Protein AF-A0AAU3IAU7-F1 (afdb_monomer_lite)

Organism: NCBI:txid2903851

Foldseek 3Di:
DDDPDQPQDCDPQRWGWGWHDDPPPDDTDIDTQPHLCNPDADPDWDKAWDDWDDDQWTKTKIKTALKDWDWKAFVNHTFDKDWDDAGPVNRITMIMTTHNFFEFEKIWIWIDRPHDIDIDIDGRDHDDDPDHHYGD

pLDDT: mean 71.41, std 21.15, range [26.7, 97.81]

Secondary structure (DSSP, 8-state):
---------B-TT--BEEEPPPSSS----EEE-SSTT-SPPPSS-EEEEEEEEESSSEEEEEEEES-EEEEEEETTEEE--EEEEEEGGGTEEEEEEEESS-EEEEEEEEEEETTEEEEEEEE----S-TT-EEE-

Structure (mmCIF, N/CA/C/O backbone):
data_AF-A0AAU3IAU7-F1
#
_entry.id   AF-A0AAU3IAU7-F1
#
loop_
_atom_site.group_PDB
_atom_site.id
_atom_site.type_symbol
_atom_site.label_atom_id
_atom_site.label_alt_id
_atom_site.label_comp_id
_atom_site.label_asym_id
_atom_site.label_entity_id
_atom_site.label_seq_id
_atom_site.pdbx_PDB_ins_code
_atom_site.Cartn_x
_atom_site.Cartn_y
_atom_site.Cartn_z
_atom_site.occupancy
_atom_site.B_iso_or_equiv
_atom_site.auth_seq_id
_atom_site.auth_comp_id
_atom_site.auth_asym_id
_atom_site.auth_atom_id
_atom_site.pdbx_PDB_model_num
ATOM 1 N N . MET A 1 1 ? 5.875 -21.223 -17.413 1.00 26.70 1 MET A N 1
ATOM 2 C CA . MET A 1 1 ? 7.189 -21.425 -16.760 1.00 26.70 1 MET A CA 1
ATOM 3 C C . MET A 1 1 ? 7.163 -20.713 -15.416 1.00 26.70 1 MET A C 1
ATOM 5 O O . MET A 1 1 ? 6.471 -19.712 -15.298 1.00 26.70 1 MET A O 1
ATOM 9 N N . ARG A 1 2 ? 7.746 -21.347 -14.394 1.00 26.92 2 ARG A N 1
ATOM 10 C CA . ARG A 1 2 ? 7.476 -21.135 -12.962 1.00 26.92 2 ARG A CA 1
ATOM 11 C C . ARG A 1 2 ? 8.189 -19.902 -12.390 1.00 26.92 2 ARG A C 1
ATOM 13 O O . ARG A 1 2 ? 9.295 -19.606 -12.815 1.00 26.92 2 ARG A O 1
ATOM 20 N N . SER A 1 3 ? 7.504 -19.275 -11.425 1.00 32.72 3 SER A N 1
ATOM 21 C CA . SER A 1 3 ? 7.976 -18.449 -10.296 1.00 32.72 3 SER A CA 1
ATOM 22 C C . SER A 1 3 ? 9.450 -18.037 -10.334 1.00 32.72 3 SER A C 1
ATOM 24 O O . SER A 1 3 ? 10.328 -18.863 -10.109 1.00 32.72 3 SER A O 1
ATOM 26 N N . GLY A 1 4 ? 9.710 -16.753 -10.583 1.00 30.31 4 GLY A N 1
ATOM 27 C CA . GLY A 1 4 ? 10.969 -16.108 -10.216 1.00 30.31 4 GLY A CA 1
ATOM 28 C C . GLY A 1 4 ? 10.757 -15.428 -8.871 1.00 30.31 4 GLY A C 1
ATOM 29 O O . GLY A 1 4 ? 10.120 -14.381 -8.802 1.00 30.31 4 GLY A O 1
ATOM 30 N N . ASP A 1 5 ? 11.188 -16.101 -7.814 1.00 32.97 5 ASP A N 1
ATOM 31 C CA . ASP A 1 5 ? 10.819 -15.840 -6.431 1.00 32.97 5 ASP A CA 1
ATOM 32 C C . ASP A 1 5 ? 11.182 -14.426 -5.952 1.00 32.97 5 ASP A C 1
ATOM 34 O O . ASP A 1 5 ? 12.339 -14.004 -5.991 1.00 32.97 5 ASP A O 1
ATOM 38 N N . CYS A 1 6 ? 10.203 -13.721 -5.371 1.00 35.53 6 CYS A N 1
ATOM 39 C CA . CYS A 1 6 ? 10.496 -12.743 -4.328 1.00 35.53 6 CYS A CA 1
ATOM 40 C C . CYS A 1 6 ? 11.136 -13.526 -3.176 1.00 35.53 6 CYS A C 1
ATOM 42 O O . CYS A 1 6 ? 10.422 -14.111 -2.358 1.00 35.53 6 CYS A O 1
ATOM 44 N N . ALA A 1 7 ? 12.468 -13.601 -3.143 1.00 39.66 7 ALA A N 1
ATOM 45 C CA . ALA A 1 7 ? 13.200 -14.314 -2.108 1.00 39.66 7 ALA A CA 1
ATOM 46 C C . ALA A 1 7 ? 13.003 -13.601 -0.763 1.00 39.66 7 ALA A C 1
ATOM 48 O O . ALA A 1 7 ? 13.773 -12.743 -0.337 1.00 39.66 7 ALA A O 1
ATOM 49 N N . ARG A 1 8 ? 11.917 -13.969 -0.085 1.00 46.47 8 ARG A N 1
ATOM 50 C CA . ARG A 1 8 ? 11.654 -13.664 1.312 1.00 46.47 8 ARG A CA 1
ATOM 51 C C . ARG A 1 8 ? 12.584 -14.532 2.148 1.00 46.47 8 ARG A C 1
ATOM 53 O O . ARG A 1 8 ? 12.196 -15.602 2.604 1.00 46.47 8 ARG A O 1
ATOM 60 N N . ALA A 1 9 ? 13.804 -14.070 2.367 1.00 43.00 9 ALA A N 1
ATOM 61 C CA . ALA A 1 9 ? 14.639 -14.636 3.409 1.00 43.00 9 ALA A CA 1
ATOM 62 C C . ALA A 1 9 ? 14.329 -13.885 4.706 1.00 43.00 9 ALA A C 1
ATOM 64 O O . ALA A 1 9 ? 14.817 -12.781 4.936 1.00 43.00 9 ALA A O 1
ATOM 65 N N . SER A 1 10 ? 13.514 -14.478 5.580 1.00 43.72 10 SER A N 1
ATOM 66 C CA . SER A 1 10 ? 13.778 -14.242 6.995 1.00 43.72 10 SER A CA 1
ATOM 67 C C . SER A 1 10 ? 15.138 -14.867 7.270 1.00 43.72 10 SER A C 1
ATOM 69 O O . SER A 1 10 ? 15.259 -16.091 7.209 1.00 43.72 10 SER A O 1
ATOM 71 N N . SER A 1 11 ? 16.162 -14.056 7.511 1.00 46.19 11 SER A N 1
ATOM 72 C CA . SER A 1 11 ? 17.440 -14.573 7.992 1.00 46.19 11 SER A CA 1
ATOM 73 C C . SER A 1 11 ? 17.224 -15.312 9.315 1.00 46.19 11 SER A C 1
ATOM 75 O O . SER A 1 11 ? 16.232 -15.088 10.017 1.00 46.19 11 SER A O 1
ATOM 77 N N . ALA A 1 12 ? 18.140 -16.219 9.654 1.00 39.34 12 ALA A N 1
ATOM 78 C CA . ALA A 1 12 ? 18.061 -17.029 10.872 1.00 39.34 12 ALA A CA 1
ATOM 79 C C . ALA A 1 12 ? 17.945 -16.184 12.163 1.00 39.34 12 ALA A C 1
ATOM 81 O O . ALA A 1 12 ? 17.437 -16.664 13.169 1.00 39.34 12 ALA A O 1
ATOM 82 N N . ASP A 1 13 ? 18.346 -14.910 12.111 1.00 41.53 13 ASP A N 1
ATOM 83 C CA . ASP A 1 13 ? 18.252 -13.908 13.183 1.00 41.53 13 ASP A CA 1
ATOM 84 C C . ASP A 1 13 ? 16.940 -13.084 13.171 1.00 41.53 13 ASP A C 1
ATOM 86 O O . ASP A 1 13 ? 16.761 -12.146 13.945 1.00 41.53 13 ASP A O 1
ATOM 90 N N . GLY A 1 14 ? 15.993 -13.424 12.296 1.00 44.00 14 GLY A N 1
ATOM 91 C CA . GLY A 1 14 ? 14.663 -12.833 12.267 1.00 44.00 14 GLY A CA 1
ATOM 92 C C . GLY A 1 14 ? 14.553 -11.486 11.558 1.00 44.00 14 GLY A C 1
ATOM 93 O O . GLY A 1 14 ? 13.462 -10.931 11.575 1.00 44.00 14 GLY A O 1
ATOM 94 N N . ARG A 1 15 ? 15.581 -10.953 10.899 1.00 49.78 15 ARG A N 1
ATOM 95 C CA . ARG A 1 15 ? 15.474 -9.672 10.174 1.00 49.78 15 ARG A CA 1
ATOM 96 C C . ARG A 1 15 ? 14.481 -9.717 9.006 1.00 49.78 15 ARG A C 1
ATOM 98 O O . ARG A 1 15 ? 14.267 -10.761 8.386 1.00 49.78 15 ARG A O 1
ATOM 105 N N . PHE A 1 16 ? 13.861 -8.568 8.709 1.00 51.09 16 PHE A N 1
ATOM 106 C CA . PHE A 1 16 ? 13.182 -8.376 7.425 1.00 51.09 16 PHE A CA 1
ATOM 107 C C . PHE A 1 16 ? 14.224 -7.915 6.416 1.00 51.09 16 PHE A C 1
ATOM 109 O O . PHE A 1 16 ? 14.748 -6.807 6.528 1.00 51.09 16 PHE A O 1
ATOM 116 N N . CYS A 1 17 ? 14.505 -8.782 5.453 1.00 54.38 17 CYS A N 1
ATOM 117 C CA . CYS A 1 17 ? 15.361 -8.491 4.323 1.00 54.38 17 CYS A CA 1
ATOM 118 C C . CYS A 1 17 ? 14.517 -8.532 3.055 1.00 54.38 17 CYS A C 1
ATOM 120 O O . CYS A 1 17 ? 13.787 -9.497 2.813 1.00 54.38 17 CYS A O 1
ATOM 122 N N . SER A 1 18 ? 14.623 -7.485 2.250 1.00 55.19 18 SER A N 1
ATOM 123 C CA . SER A 1 18 ? 14.134 -7.485 0.877 1.00 55.19 18 SER A CA 1
ATOM 124 C C . SER A 1 18 ? 15.320 -7.462 -0.069 1.00 55.19 18 SER A C 1
ATOM 126 O O . SER A 1 18 ? 16.230 -6.649 0.102 1.00 55.19 18 SER A O 1
ATOM 128 N N . GLY A 1 19 ? 15.285 -8.326 -1.076 1.00 46.22 19 GLY A N 1
ATOM 129 C CA . GLY A 1 19 ? 16.248 -8.304 -2.161 1.00 46.22 19 GLY A CA 1
ATOM 130 C C . GLY A 1 19 ? 15.672 -8.920 -3.423 1.00 46.22 19 GLY A C 1
ATOM 131 O O . GLY A 1 19 ? 14.728 -9.711 -3.375 1.00 46.22 19 GLY A O 1
ATOM 132 N N . SER A 1 20 ? 16.236 -8.527 -4.554 1.00 46.38 20 SER A N 1
ATOM 133 C CA . SER A 1 20 ? 16.026 -9.180 -5.838 1.00 46.38 20 SER A CA 1
ATOM 134 C C . SER A 1 20 ? 17.223 -10.085 -6.122 1.00 46.38 20 SER A C 1
ATOM 136 O O . SER A 1 20 ? 18.374 -9.698 -5.921 1.00 46.38 20 SER A O 1
ATOM 138 N N . ALA A 1 21 ? 16.954 -11.311 -6.569 1.00 41.47 21 ALA A N 1
ATOM 139 C CA . ALA A 1 21 ? 17.978 -12.196 -7.105 1.00 41.47 21 ALA A CA 1
ATOM 140 C C . ALA A 1 21 ? 17.864 -12.176 -8.631 1.00 41.47 21 ALA A C 1
ATOM 142 O O . ALA A 1 21 ? 16.843 -12.585 -9.187 1.00 41.47 21 ALA A O 1
ATOM 143 N N . ALA A 1 22 ? 18.897 -11.697 -9.323 1.00 40.44 22 ALA A N 1
ATOM 144 C CA . ALA A 1 22 ? 18.991 -11.914 -10.758 1.00 40.44 22 ALA A CA 1
ATOM 145 C C . ALA A 1 22 ? 19.312 -13.397 -10.996 1.00 40.44 22 ALA A C 1
ATOM 147 O O . ALA A 1 22 ? 20.276 -13.920 -10.440 1.00 40.44 22 ALA A O 1
ATOM 148 N N . ALA A 1 23 ? 18.537 -14.069 -11.852 1.00 43.12 23 ALA A N 1
ATOM 149 C CA . ALA A 1 23 ? 18.710 -15.488 -12.189 1.00 43.12 23 ALA A CA 1
ATOM 150 C C . ALA A 1 23 ? 20.078 -15.824 -12.831 1.00 43.12 23 ALA A C 1
ATOM 152 O O . ALA A 1 23 ? 20.375 -16.989 -13.081 1.00 43.12 23 ALA A O 1
ATOM 153 N N . VAL A 1 24 ? 20.908 -14.812 -13.113 1.00 38.81 24 VAL A N 1
ATOM 154 C CA . VAL A 1 24 ? 22.178 -14.932 -13.830 1.00 38.81 24 VAL A CA 1
ATOM 155 C C . VAL A 1 24 ? 23.210 -13.981 -13.212 1.00 38.81 24 VAL A C 1
ATOM 157 O O . VAL A 1 24 ? 23.414 -12.879 -13.704 1.00 38.81 24 VAL A O 1
ATOM 160 N N . GLY A 1 25 ? 23.813 -14.365 -12.082 1.00 36.81 25 GLY A N 1
ATOM 161 C CA . GLY A 1 25 ? 25.041 -13.744 -11.545 1.00 36.81 25 GLY A CA 1
ATOM 162 C C . GLY A 1 25 ? 25.034 -12.222 -11.301 1.00 36.81 25 GLY A C 1
ATOM 163 O O . GLY A 1 25 ? 26.103 -11.633 -11.177 1.00 36.81 25 GLY A O 1
ATOM 164 N N . GLY A 1 26 ? 23.864 -11.579 -11.265 1.00 40.47 26 GLY A N 1
ATOM 165 C CA . GLY A 1 26 ? 23.712 -10.130 -11.125 1.00 40.47 26 GLY A CA 1
ATOM 166 C C . GLY A 1 26 ? 23.524 -9.685 -9.675 1.00 40.47 26 GLY A C 1
ATOM 167 O O . GLY A 1 26 ? 23.067 -10.460 -8.838 1.00 40.47 26 GLY A O 1
ATOM 168 N N . LEU A 1 27 ? 23.879 -8.422 -9.410 1.00 35.00 27 LEU A N 1
ATOM 169 C CA . LEU A 1 27 ? 23.890 -7.774 -8.094 1.00 35.00 27 LEU A CA 1
ATOM 170 C C . LEU A 1 27 ? 22.660 -8.097 -7.233 1.00 35.00 27 LEU A C 1
ATOM 172 O O . LEU A 1 27 ? 21.538 -7.691 -7.533 1.00 35.00 27 LEU A O 1
ATOM 176 N N . THR A 1 28 ? 22.916 -8.747 -6.101 1.00 45.03 28 THR A N 1
ATOM 177 C CA . THR A 1 28 ? 21.953 -8.940 -5.019 1.00 45.03 28 THR A CA 1
ATOM 178 C C . THR A 1 28 ? 21.949 -7.688 -4.142 1.00 45.03 28 THR A C 1
ATOM 180 O O . THR A 1 28 ? 22.763 -7.560 -3.227 1.00 45.03 28 THR A O 1
ATOM 183 N N . SER A 1 29 ? 21.054 -6.733 -4.403 1.00 42.19 29 SER A N 1
ATOM 184 C CA . SER A 1 29 ? 20.821 -5.651 -3.439 1.00 42.19 29 SER A CA 1
ATOM 185 C C . SER A 1 29 ? 19.923 -6.189 -2.332 1.00 42.19 29 SER A C 1
ATOM 187 O O . SER A 1 29 ? 18.781 -6.564 -2.592 1.00 42.19 29 SER A O 1
ATOM 189 N N . THR A 1 30 ? 20.455 -6.289 -1.114 1.00 47.78 30 THR A N 1
ATOM 190 C CA . THR A 1 30 ? 19.695 -6.736 0.058 1.00 47.78 30 THR A CA 1
ATOM 191 C C . THR A 1 30 ? 19.634 -5.598 1.064 1.00 47.78 30 THR A C 1
ATOM 193 O O . THR A 1 30 ? 20.638 -5.260 1.689 1.00 47.78 30 THR A O 1
ATOM 196 N N . SER A 1 31 ? 18.451 -5.017 1.245 1.00 48.47 31 SER A N 1
ATOM 197 C CA . SER A 1 31 ? 18.191 -4.081 2.337 1.00 48.47 31 SER A CA 1
ATOM 198 C C . SER A 1 31 ? 17.567 -4.860 3.485 1.00 48.47 31 SER A C 1
ATOM 200 O O . SER A 1 31 ? 16.470 -5.406 3.358 1.00 48.47 31 SER A O 1
ATOM 202 N N . CYS A 1 32 ? 18.291 -4.945 4.598 1.00 52.59 32 CYS A N 1
ATOM 203 C CA . CYS A 1 32 ? 17.830 -5.613 5.807 1.00 52.59 32 CYS A CA 1
ATOM 204 C C . CYS A 1 32 ? 17.605 -4.586 6.909 1.00 52.59 32 CYS A C 1
ATOM 206 O O . CYS A 1 32 ? 18.527 -3.854 7.271 1.00 52.59 32 CYS A O 1
ATOM 208 N N . PHE A 1 33 ? 16.416 -4.591 7.506 1.00 51.91 33 PHE A N 1
ATOM 209 C CA . PHE A 1 33 ? 16.231 -3.941 8.798 1.00 51.91 33 PHE A CA 1
ATOM 210 C C . PHE A 1 33 ? 16.930 -4.797 9.864 1.00 51.91 33 PHE A C 1
ATOM 212 O O . PHE A 1 33 ? 16.731 -6.014 9.867 1.00 51.91 33 PHE A O 1
ATOM 219 N N . PRO A 1 34 ? 17.760 -4.212 10.747 1.00 42.53 34 PRO A N 1
ATOM 220 C CA . PRO A 1 34 ? 18.655 -4.958 11.636 1.00 42.53 34 PRO A CA 1
ATOM 221 C C . PRO A 1 34 ? 17.940 -5.878 12.638 1.00 42.53 34 PRO A C 1
ATOM 223 O O . PRO A 1 34 ? 18.579 -6.754 13.203 1.00 42.53 34 PRO A O 1
ATOM 226 N N . GLU A 1 35 ? 16.619 -5.766 12.805 1.00 46.12 35 GLU A N 1
ATOM 227 C CA . GLU A 1 35 ? 15.788 -6.657 13.620 1.00 46.12 35 GLU A CA 1
ATOM 228 C C . GLU A 1 35 ? 14.362 -6.744 13.052 1.00 46.12 35 GLU A C 1
ATOM 230 O O . GLU A 1 35 ? 13.830 -5.783 12.495 1.00 46.12 35 GLU A O 1
ATOM 235 N N . ARG A 1 36 ? 13.665 -7.867 13.280 1.00 43.88 36 ARG A N 1
ATOM 236 C CA . ARG A 1 36 ? 12.223 -8.006 12.977 1.00 43.88 36 ARG A CA 1
ATOM 237 C C . ARG A 1 36 ? 11.375 -6.903 13.621 1.00 43.88 36 ARG A C 1
ATOM 239 O O . ARG A 1 36 ? 10.304 -6.595 13.115 1.00 43.88 36 ARG A O 1
ATOM 246 N N . ARG A 1 37 ? 11.859 -6.350 14.741 1.00 43.53 37 ARG A N 1
ATOM 247 C CA . ARG A 1 37 ? 11.235 -5.314 15.578 1.00 43.53 37 ARG A CA 1
ATOM 248 C C . ARG A 1 37 ? 11.723 -3.892 15.285 1.00 43.53 37 ARG A C 1
ATOM 250 O O . ARG A 1 37 ? 11.144 -2.961 15.832 1.00 43.53 37 ARG A O 1
ATOM 257 N N . SER A 1 38 ? 12.748 -3.714 14.449 1.00 44.53 38 SER A N 1
ATOM 258 C CA . SER A 1 38 ? 13.350 -2.397 14.199 1.00 44.53 38 SER A CA 1
ATOM 259 C C . SER A 1 38 ? 12.812 -1.689 12.962 1.00 44.53 38 SER A C 1
ATOM 261 O O . SER A 1 38 ? 13.197 -0.552 12.715 1.00 44.53 38 SER A O 1
ATOM 263 N N . ALA A 1 39 ? 11.872 -2.289 12.221 1.00 53.75 39 ALA A N 1
ATOM 264 C CA . ALA A 1 39 ? 10.980 -1.494 11.385 1.00 53.75 39 ALA A CA 1
ATOM 265 C C . ALA A 1 39 ? 10.092 -0.670 12.341 1.00 53.75 39 ALA A C 1
ATOM 267 O O . ALA A 1 39 ? 9.243 -1.267 13.010 1.00 53.75 39 ALA A O 1
ATOM 268 N N . PRO A 1 40 ? 10.298 0.656 12.469 1.00 60.44 40 PRO A N 1
ATOM 269 C CA . PRO A 1 40 ? 9.657 1.444 13.515 1.00 60.44 40 PRO A CA 1
ATOM 270 C C . PRO A 1 40 ? 8.143 1.368 13.346 1.00 60.44 40 PRO A C 1
ATOM 272 O O . PRO A 1 40 ? 7.634 1.756 12.297 1.00 60.44 40 PRO A O 1
ATOM 275 N N . PHE A 1 41 ? 7.445 0.813 14.339 1.00 71.75 41 PHE A N 1
ATOM 276 C CA . PHE A 1 41 ? 5.984 0.769 14.393 1.00 71.75 41 PHE A CA 1
ATOM 277 C C . PHE A 1 41 ? 5.456 2.107 14.891 1.00 71.75 41 PHE A C 1
ATOM 279 O O . PHE A 1 41 ? 5.855 2.563 15.964 1.00 71.75 41 PHE A O 1
ATOM 286 N N . SER A 1 42 ? 4.567 2.727 14.127 1.00 76.56 42 SER A N 1
ATOM 287 C CA . 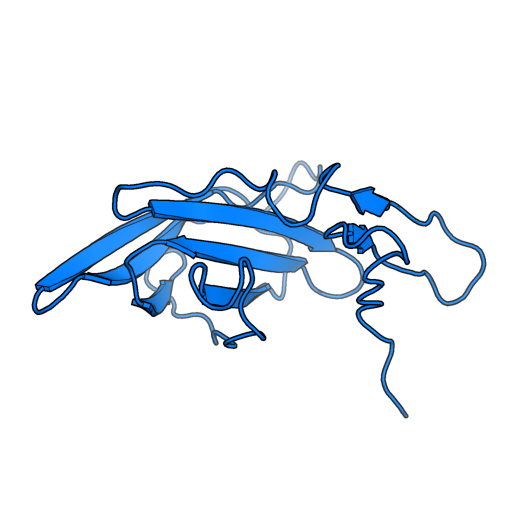SER A 1 42 ? 3.917 3.959 14.545 1.00 76.56 42 SER A CA 1
ATOM 288 C C . SER A 1 42 ? 2.792 3.641 15.526 1.00 76.56 42 SER A C 1
ATOM 290 O O . SER A 1 42 ? 1.950 2.792 15.257 1.00 76.56 42 SER A O 1
ATOM 292 N N . ILE A 1 43 ? 2.742 4.359 16.650 1.00 80.19 43 ILE A N 1
ATOM 293 C CA . ILE A 1 43 ? 1.591 4.333 17.574 1.00 80.19 43 ILE A CA 1
ATOM 294 C C . ILE A 1 43 ? 0.376 5.097 17.020 1.00 80.19 43 ILE A C 1
ATOM 296 O O . ILE A 1 43 ? -0.709 5.069 17.599 1.00 80.19 43 ILE A O 1
ATOM 300 N N . HIS A 1 44 ? 0.569 5.807 15.910 1.00 83.38 44 HIS A N 1
ATOM 301 C CA . HIS A 1 44 ? -0.453 6.547 15.187 1.00 83.38 44 HIS A CA 1
ATOM 302 C C . HIS A 1 44 ? -0.702 5.913 13.814 1.00 83.38 44 HIS A C 1
ATOM 304 O O . HIS A 1 44 ? 0.200 5.262 13.279 1.00 83.38 44 HIS A O 1
ATOM 310 N N . PRO A 1 45 ? -1.889 6.120 13.220 1.00 88.94 45 PRO A N 1
ATOM 311 C CA . PRO A 1 45 ? -2.150 5.734 11.839 1.00 88.94 45 PRO A CA 1
ATOM 312 C C . PRO A 1 45 ? -1.060 6.250 10.890 1.00 88.94 45 PRO A C 1
ATOM 314 O O . PRO A 1 45 ? -0.743 7.440 10.922 1.00 88.94 45 PRO A O 1
ATOM 317 N N . ALA A 1 46 ? -0.450 5.358 10.108 1.00 86.44 46 ALA A N 1
ATOM 318 C CA . ALA A 1 46 ? 0.650 5.719 9.218 1.00 86.44 46 ALA A CA 1
ATOM 319 C C . ALA A 1 46 ? 0.795 4.755 8.036 1.00 86.44 46 ALA A C 1
ATOM 321 O O . ALA A 1 46 ? 0.732 3.531 8.198 1.00 86.44 46 ALA A O 1
ATOM 322 N N . LEU A 1 47 ? 1.119 5.323 6.871 1.00 89.62 47 LEU A N 1
ATOM 323 C CA . LEU A 1 47 ? 1.600 4.590 5.705 1.00 89.62 47 LEU A CA 1
ATOM 324 C C . LEU A 1 47 ? 3.113 4.748 5.575 1.00 89.62 47 LEU A C 1
ATOM 326 O O . LEU A 1 47 ? 3.642 5.856 5.592 1.00 89.62 47 LEU A O 1
ATOM 330 N N . ILE A 1 48 ? 3.813 3.625 5.444 1.00 86.00 48 ILE A N 1
ATOM 331 C CA . ILE A 1 48 ? 5.275 3.583 5.488 1.00 86.00 48 ILE A CA 1
ATOM 332 C C . ILE A 1 48 ? 5.767 2.947 4.191 1.00 86.00 48 ILE A C 1
ATOM 334 O O . ILE A 1 48 ? 5.565 1.745 4.008 1.00 86.00 48 ILE A O 1
ATOM 338 N N . PRO A 1 49 ? 6.402 3.707 3.285 1.00 83.94 49 PRO A N 1
ATOM 339 C CA . PRO A 1 49 ? 7.086 3.131 2.136 1.00 83.94 49 PRO A CA 1
ATOM 340 C C . PRO A 1 49 ? 8.156 2.146 2.629 1.00 83.94 49 PRO A C 1
ATOM 342 O O . PRO A 1 49 ? 8.942 2.489 3.512 1.00 83.94 49 PRO A O 1
ATOM 345 N N . LEU A 1 50 ? 8.197 0.928 2.083 1.00 76.75 50 LEU A N 1
ATOM 346 C CA . LEU A 1 50 ? 9.170 -0.095 2.497 1.00 76.75 50 LEU A CA 1
ATOM 347 C C . LEU A 1 50 ? 10.140 -0.486 1.388 1.00 76.75 50 LEU A C 1
ATOM 349 O O . LEU A 1 50 ? 11.308 -0.732 1.674 1.00 76.75 50 LEU A O 1
ATOM 353 N N . LEU A 1 51 ? 9.662 -0.574 0.148 1.00 73.38 51 LEU A N 1
ATOM 354 C CA . LEU A 1 51 ? 10.471 -1.009 -0.983 1.00 73.38 51 LEU A CA 1
ATOM 355 C C . LEU A 1 51 ? 9.908 -0.450 -2.288 1.00 73.38 51 LEU A C 1
ATOM 357 O O . LEU A 1 51 ? 8.707 -0.560 -2.526 1.00 73.38 51 LEU A O 1
ATOM 361 N N . GLY A 1 52 ? 10.795 0.047 -3.146 1.00 66.75 52 GLY A N 1
ATOM 362 C CA . GLY A 1 52 ? 10.592 0.140 -4.589 1.00 66.75 52 GLY A CA 1
ATOM 363 C C . GLY A 1 52 ? 11.642 -0.730 -5.276 1.00 66.75 52 GLY A C 1
ATOM 364 O O . GLY A 1 52 ? 12.821 -0.656 -4.932 1.00 66.75 52 GLY A O 1
ATOM 365 N N . THR A 1 53 ? 11.243 -1.602 -6.199 1.00 66.69 53 THR A N 1
ATOM 366 C CA . THR A 1 53 ? 12.196 -2.407 -6.978 1.00 66.69 53 THR A CA 1
ATOM 367 C C . THR A 1 53 ? 11.795 -2.472 -8.441 1.00 66.69 53 THR A C 1
ATOM 369 O O . THR A 1 53 ? 10.612 -2.440 -8.769 1.00 66.69 53 THR A O 1
ATOM 372 N N . TYR A 1 54 ? 12.791 -2.563 -9.318 1.00 60.81 54 TYR A N 1
ATOM 373 C CA . TYR A 1 54 ? 12.615 -2.640 -10.759 1.00 60.81 54 TYR A CA 1
ATOM 374 C C . TYR A 1 54 ? 13.416 -3.824 -11.298 1.00 60.81 54 TYR A C 1
ATOM 376 O O . TYR A 1 54 ? 14.620 -3.937 -11.070 1.00 60.81 54 TYR A O 1
ATOM 384 N N . THR A 1 55 ? 12.747 -4.742 -11.989 1.00 55.47 55 THR A N 1
ATOM 385 C CA . THR A 1 55 ? 13.420 -5.843 -12.707 1.00 55.47 55 THR A CA 1
ATOM 386 C C . THR A 1 55 ? 12.740 -6.101 -14.049 1.00 55.47 55 THR A C 1
ATOM 388 O O . THR A 1 55 ? 13.419 -6.199 -15.062 1.00 55.47 55 THR A O 1
ATOM 391 N N . PHE A 1 56 ? 11.402 -6.113 -14.070 1.00 57.72 56 PHE A N 1
ATOM 392 C CA . PHE A 1 56 ? 10.579 -6.156 -15.294 1.00 57.72 56 PHE A CA 1
ATOM 393 C C . PHE A 1 56 ? 9.318 -5.278 -15.199 1.00 57.72 56 PHE A C 1
ATOM 395 O O . PHE A 1 56 ? 8.786 -4.853 -16.216 1.00 57.72 56 PHE A O 1
ATOM 402 N N . ALA A 1 57 ? 8.865 -5.002 -13.975 1.00 64.81 57 ALA A N 1
ATOM 403 C CA . ALA A 1 57 ? 7.874 -3.995 -13.613 1.00 64.81 57 ALA A CA 1
ATOM 404 C C . ALA A 1 57 ? 8.373 -3.287 -12.345 1.00 64.81 57 ALA A C 1
ATOM 406 O O . ALA A 1 57 ? 9.158 -3.875 -11.588 1.00 64.81 57 ALA A O 1
ATOM 407 N N . GLU A 1 58 ? 7.952 -2.042 -12.121 1.00 75.38 58 GLU A N 1
ATOM 408 C CA . GLU A 1 58 ? 8.276 -1.325 -10.887 1.00 75.38 58 GLU A CA 1
ATOM 409 C C . GLU A 1 58 ? 7.272 -1.738 -9.803 1.00 75.38 58 GLU A C 1
ATOM 411 O O . GLU A 1 58 ? 6.080 -1.454 -9.904 1.00 75.38 58 GLU A O 1
ATOM 416 N N . VAL A 1 59 ? 7.740 -2.461 -8.786 1.00 82.69 59 VAL A N 1
ATOM 417 C CA . VAL A 1 59 ? 6.905 -2.945 -7.680 1.00 82.69 59 VAL A CA 1
ATOM 418 C C . VAL A 1 59 ? 7.139 -2.071 -6.464 1.00 82.69 59 VAL A C 1
ATOM 420 O O . VAL A 1 59 ? 8.275 -1.932 -6.006 1.00 82.69 59 VAL A O 1
ATOM 423 N N . HIS A 1 60 ? 6.051 -1.549 -5.904 1.00 85.06 60 HIS A N 1
ATOM 424 C CA . HIS A 1 60 ? 6.072 -0.790 -4.658 1.00 85.06 60 HIS A CA 1
ATOM 425 C C . HIS A 1 60 ? 5.418 -1.577 -3.542 1.00 85.06 60 HIS A C 1
ATOM 427 O O . HIS A 1 60 ? 4.305 -2.082 -3.694 1.00 85.06 60 HIS A O 1
ATOM 433 N N . VAL A 1 61 ? 6.099 -1.646 -2.402 1.00 86.56 61 VAL A N 1
ATOM 434 C CA . VAL A 1 61 ? 5.597 -2.245 -1.167 1.00 86.56 61 VAL A CA 1
ATOM 435 C C . VAL A 1 61 ? 5.567 -1.183 -0.083 1.00 86.56 61 VAL A C 1
ATOM 437 O O . VAL A 1 61 ? 6.559 -0.496 0.169 1.00 86.56 61 VAL A O 1
ATOM 440 N N . PHE A 1 62 ? 4.438 -1.091 0.607 1.00 87.94 62 PHE A N 1
ATOM 441 C CA . PHE A 1 62 ? 4.272 -0.198 1.743 1.00 87.94 62 PHE A CA 1
ATOM 442 C C . PHE A 1 62 ? 3.515 -0.888 2.878 1.00 87.94 62 PHE A C 1
ATOM 444 O O . PHE A 1 62 ? 2.716 -1.810 2.677 1.00 87.94 62 PHE A O 1
ATOM 451 N N . GLY A 1 63 ? 3.826 -0.460 4.095 1.00 90.44 63 GLY A N 1
ATOM 452 C CA . GLY A 1 63 ? 3.156 -0.878 5.313 1.00 90.44 63 GLY A CA 1
ATOM 453 C C . GLY A 1 63 ? 2.046 0.087 5.701 1.00 90.44 63 GLY A C 1
ATOM 454 O O . GLY A 1 63 ? 2.142 1.279 5.422 1.00 90.44 63 GLY A O 1
ATOM 455 N N . ALA A 1 64 ? 1.027 -0.433 6.375 1.00 92.69 64 ALA A N 1
ATOM 456 C CA . ALA A 1 64 ? 0.005 0.356 7.046 1.00 92.69 64 ALA A CA 1
ATOM 457 C C . ALA A 1 64 ? -0.062 -0.050 8.525 1.00 92.69 64 ALA A C 1
ATOM 459 O O . ALA A 1 64 ? -0.307 -1.223 8.840 1.00 92.69 64 ALA A O 1
ATOM 460 N N . ASP A 1 65 ? 0.158 0.919 9.410 1.00 91.12 65 ASP A N 1
ATOM 461 C CA . ASP A 1 65 ? 0.017 0.775 10.859 1.00 91.12 65 ASP A CA 1
ATOM 462 C C . ASP A 1 65 ? -1.304 1.398 11.293 1.00 91.12 65 ASP A C 1
ATOM 464 O O . ASP A 1 65 ? -1.600 2.523 10.909 1.00 91.12 65 ASP A O 1
ATOM 468 N N . HIS A 1 66 ? -2.100 0.681 12.091 1.00 90.88 66 HIS A N 1
ATOM 469 C CA . HIS 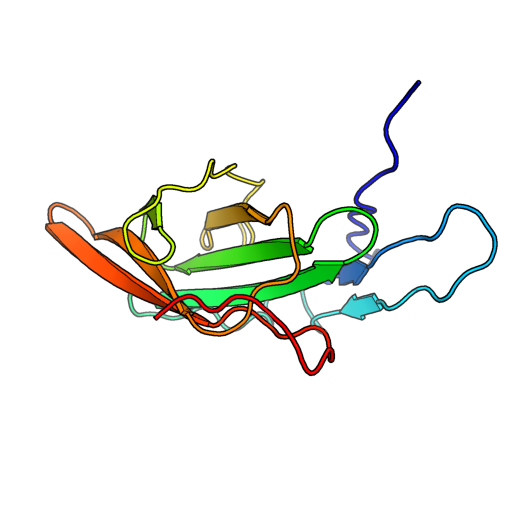A 1 66 ? -3.424 1.128 12.560 1.00 90.88 66 HIS A CA 1
ATOM 470 C C . HIS A 1 66 ? -4.431 1.504 11.448 1.00 90.88 66 HIS A C 1
ATOM 472 O O . HIS A 1 66 ? -5.471 2.105 11.726 1.00 90.88 66 HIS A O 1
ATOM 478 N N . GLU A 1 67 ? -4.167 1.100 10.201 1.00 93.50 67 GLU A N 1
ATOM 479 C CA . GLU A 1 67 ? -4.976 1.423 9.023 1.00 93.50 67 GLU A CA 1
ATOM 480 C C . GLU A 1 67 ? -5.139 0.218 8.091 1.00 93.50 67 GLU A C 1
ATOM 482 O O . GLU A 1 67 ? -4.288 -0.673 8.014 1.00 93.50 67 GLU A O 1
ATOM 487 N N . ILE A 1 68 ? -6.242 0.198 7.341 1.00 93.88 68 ILE A N 1
ATOM 488 C CA . ILE A 1 68 ? -6.491 -0.789 6.283 1.00 93.88 68 ILE A CA 1
ATOM 489 C C . ILE A 1 68 ? -6.596 -0.064 4.947 1.00 93.88 68 ILE A C 1
ATOM 491 O O . ILE A 1 68 ? -7.457 0.795 4.776 1.00 93.88 68 ILE A O 1
ATOM 495 N N . VAL A 1 69 ? -5.771 -0.448 3.976 1.00 96.38 69 VAL A N 1
ATOM 496 C CA . VAL A 1 69 ? -5.798 0.133 2.629 1.00 96.38 69 VAL A CA 1
ATOM 497 C C . VAL A 1 69 ? -6.977 -0.429 1.839 1.00 96.38 69 VAL A C 1
ATOM 499 O O . VAL A 1 69 ? -7.213 -1.640 1.825 1.00 96.38 69 VAL A O 1
ATOM 502 N N . ARG A 1 70 ? -7.712 0.456 1.165 1.00 96.19 70 ARG A N 1
ATOM 503 C CA . ARG A 1 70 ? -8.835 0.111 0.281 1.00 96.19 70 ARG A CA 1
ATOM 504 C C . ARG A 1 70 ? -8.502 0.277 -1.187 1.00 96.19 70 ARG A C 1
ATOM 506 O O . ARG A 1 70 ? -8.851 -0.589 -1.981 1.00 96.19 70 ARG A O 1
ATOM 513 N N . SER A 1 71 ? -7.827 1.363 -1.534 1.00 96.00 71 SER A N 1
ATOM 514 C CA . SER A 1 71 ? -7.434 1.644 -2.909 1.00 96.00 71 SER A CA 1
ATOM 515 C C . SER A 1 71 ? -6.181 2.493 -2.944 1.00 96.00 71 SER A C 1
ATOM 517 O O . SER A 1 71 ? -5.927 3.293 -2.046 1.00 96.00 71 SER A O 1
ATOM 519 N N . VAL A 1 72 ? -5.423 2.325 -4.018 1.00 96.00 72 VAL A N 1
ATOM 520 C CA . VAL A 1 72 ? -4.289 3.174 -4.369 1.00 96.00 72 VAL A CA 1
ATOM 521 C C . VAL A 1 72 ? -4.559 3.711 -5.763 1.00 96.00 72 VAL A C 1
ATOM 523 O O . VAL A 1 72 ? -5.018 2.969 -6.632 1.00 96.00 72 VAL A O 1
ATOM 526 N N . THR A 1 73 ? -4.308 4.997 -5.968 1.00 95.12 73 THR A N 1
ATOM 527 C CA . THR A 1 73 ? -4.494 5.658 -7.256 1.00 95.12 73 THR A CA 1
ATOM 528 C C . THR A 1 73 ? -3.295 6.530 -7.611 1.00 95.12 73 THR A C 1
ATOM 530 O O . THR A 1 73 ? -2.633 7.093 -6.739 1.00 95.12 73 THR A O 1
ATOM 533 N N . CYS A 1 74 ? -3.052 6.678 -8.907 1.00 92.12 74 CYS A N 1
ATOM 534 C CA . CYS A 1 74 ? -2.131 7.652 -9.475 1.00 92.12 74 CYS A CA 1
ATOM 535 C C . CYS A 1 74 ? -2.922 8.580 -10.390 1.00 92.12 74 CYS A C 1
ATOM 537 O O . CYS A 1 74 ? -3.527 8.112 -11.356 1.00 92.12 74 CYS A O 1
ATOM 539 N N . ASN A 1 75 ? -2.962 9.879 -10.083 1.00 91.06 75 ASN A N 1
ATOM 540 C CA . ASN A 1 75 ? -3.754 10.857 -10.842 1.00 91.06 75 ASN A CA 1
ATOM 541 C C . ASN A 1 75 ? -5.217 10.392 -11.053 1.00 91.06 75 ASN A C 1
ATOM 543 O O . ASN A 1 75 ? -5.759 10.471 -12.155 1.00 91.06 75 ASN A O 1
ATOM 547 N N . GLY A 1 76 ? -5.828 9.808 -10.013 1.00 91.75 76 GLY A N 1
ATOM 548 C CA . GLY A 1 76 ? -7.192 9.262 -10.040 1.00 91.75 76 GLY A CA 1
ATOM 549 C C . GLY A 1 76 ? -7.354 7.894 -10.719 1.00 91.75 76 GLY A C 1
ATOM 550 O O . GLY A 1 76 ? -8.423 7.294 -10.619 1.00 91.75 76 GLY A O 1
ATOM 551 N N . ARG A 1 77 ? -6.318 7.353 -11.370 1.00 93.25 77 ARG A N 1
ATOM 552 C CA . ARG A 1 77 ? -6.358 6.011 -11.971 1.00 93.25 77 ARG A CA 1
ATOM 553 C C . ARG A 1 77 ? -6.048 4.947 -10.917 1.00 93.25 77 ARG A C 1
ATOM 555 O O . ARG A 1 77 ? -4.998 5.049 -10.283 1.00 93.25 77 ARG A O 1
ATOM 562 N N . PRO A 1 78 ? -6.917 3.944 -10.708 1.00 93.81 78 PRO A N 1
ATOM 563 C CA . PRO A 1 78 ? -6.704 2.936 -9.679 1.00 93.81 78 PRO A CA 1
ATOM 564 C C . PRO A 1 78 ? -5.623 1.929 -10.068 1.00 93.81 78 PRO A C 1
ATOM 566 O O . PRO A 1 78 ? -5.526 1.516 -11.223 1.00 93.81 78 PRO A O 1
ATOM 569 N N . PHE A 1 79 ? -4.866 1.481 -9.069 1.00 90.88 79 PHE A N 1
ATOM 570 C CA . PHE A 1 79 ? -3.978 0.331 -9.173 1.00 90.88 79 PHE A CA 1
ATOM 571 C C . PHE A 1 79 ? -4.597 -0.910 -8.541 1.00 90.88 79 PHE A C 1
ATOM 573 O O . PHE A 1 79 ? -5.341 -0.839 -7.559 1.00 90.88 79 PHE A O 1
ATOM 580 N N . VAL A 1 80 ? -4.235 -2.069 -9.089 1.00 90.94 80 VAL A N 1
ATOM 581 C CA . VAL A 1 80 ? -4.534 -3.356 -8.466 1.00 90.94 80 VAL A CA 1
ATOM 582 C C . VAL A 1 80 ? -3.600 -3.533 -7.275 1.00 90.94 80 VAL A C 1
ATOM 584 O O . VAL A 1 80 ? -2.386 -3.644 -7.433 1.00 90.94 80 VAL A O 1
ATOM 587 N N . ILE A 1 81 ? -4.182 -3.571 -6.079 1.00 92.44 81 ILE A N 1
ATOM 588 C CA . ILE A 1 81 ? -3.448 -3.787 -4.835 1.00 92.44 81 ILE A CA 1
ATOM 589 C C . ILE A 1 81 ? -3.493 -5.257 -4.425 1.00 92.44 81 ILE A C 1
ATOM 591 O O . ILE A 1 81 ? -4.538 -5.907 -4.460 1.00 92.44 81 ILE A O 1
ATOM 595 N N . ARG A 1 82 ? -2.354 -5.778 -3.977 1.00 90.38 82 ARG A N 1
ATOM 596 C CA . ARG A 1 82 ? -2.236 -7.103 -3.369 1.00 90.38 82 ARG A CA 1
ATOM 597 C C . ARG A 1 82 ? -1.901 -6.955 -1.897 1.00 90.38 82 ARG A C 1
ATOM 599 O O . ARG A 1 82 ? -0.962 -6.248 -1.539 1.00 90.38 82 ARG A O 1
ATOM 606 N N . ARG A 1 83 ? -2.639 -7.657 -1.038 1.00 89.12 83 ARG A N 1
ATOM 607 C CA . ARG A 1 83 ? -2.297 -7.771 0.382 1.00 89.12 83 ARG A CA 1
ATOM 608 C C . ARG A 1 83 ? -1.236 -8.852 0.552 1.00 89.12 83 ARG A C 1
ATOM 610 O O . ARG A 1 83 ? -1.423 -9.976 0.092 1.00 89.12 83 ARG A O 1
ATOM 617 N N . LEU A 1 84 ? -0.141 -8.510 1.216 1.00 82.56 84 LEU A N 1
ATOM 618 C CA . LEU A 1 84 ? 0.945 -9.437 1.522 1.00 82.56 84 LEU A CA 1
ATOM 619 C C . LEU A 1 84 ? 0.820 -9.960 2.964 1.00 82.56 84 LEU A C 1
ATOM 621 O O . LEU A 1 84 ? 0.111 -9.359 3.780 1.00 82.56 84 LEU A O 1
ATOM 625 N N . PRO A 1 85 ? 1.513 -11.061 3.313 1.00 81.50 85 PRO A N 1
ATOM 626 C CA . PRO A 1 85 ? 1.624 -11.494 4.700 1.00 81.50 85 PRO A CA 1
ATOM 627 C C . PRO A 1 85 ? 2.136 -10.351 5.595 1.00 81.50 85 PRO A C 1
ATOM 629 O O . PRO A 1 85 ? 3.111 -9.695 5.225 1.00 81.50 85 PRO A O 1
ATOM 632 N N . PRO A 1 86 ? 1.504 -10.095 6.753 1.00 79.75 86 PRO A N 1
ATOM 633 C CA . PRO A 1 86 ? 1.834 -8.942 7.584 1.00 79.75 86 PRO A CA 1
ATOM 634 C C . PRO A 1 86 ? 3.202 -9.081 8.275 1.00 79.75 86 PRO A C 1
ATOM 636 O O . PRO A 1 86 ? 3.769 -10.175 8.364 1.00 79.75 86 PRO A O 1
ATOM 639 N N . LEU A 1 87 ? 3.708 -7.961 8.801 1.00 74.62 87 LEU A N 1
ATOM 640 C CA . LEU A 1 87 ? 4.904 -7.892 9.651 1.00 74.62 87 LEU A CA 1
ATOM 641 C C . LEU A 1 87 ? 4.532 -7.606 11.109 1.00 74.62 87 LEU A C 1
ATOM 643 O O . LEU A 1 87 ? 3.378 -7.313 11.429 1.00 74.62 87 LEU A O 1
ATOM 647 N N . LEU A 1 88 ? 5.537 -7.669 11.990 1.00 73.12 88 LEU A N 1
ATOM 648 C CA . LEU A 1 88 ? 5.422 -7.289 13.402 1.00 73.12 88 LEU A CA 1
ATOM 649 C C . LEU A 1 88 ? 4.307 -8.048 14.134 1.00 73.12 88 LEU A C 1
ATOM 651 O O . LEU A 1 88 ? 3.505 -7.442 14.845 1.00 73.12 88 LEU A O 1
ATOM 655 N N . ASP A 1 89 ? 4.251 -9.363 13.915 1.00 75.00 89 ASP A N 1
ATOM 656 C CA . ASP A 1 89 ? 3.255 -10.271 14.498 1.00 75.00 89 ASP A CA 1
ATOM 657 C C . ASP A 1 89 ? 1.808 -9.881 14.151 1.00 75.00 89 ASP A C 1
ATOM 659 O O . ASP A 1 89 ? 0.884 -10.041 14.940 1.00 75.00 89 ASP A O 1
ATOM 663 N N . GLY A 1 90 ? 1.610 -9.337 12.947 1.00 76.56 90 GLY A N 1
ATOM 664 C CA . GLY A 1 90 ? 0.296 -8.933 12.447 1.00 76.56 90 GLY A CA 1
ATOM 665 C C . GLY A 1 90 ? -0.036 -7.458 12.662 1.00 76.56 90 GLY A C 1
ATOM 666 O O . GLY A 1 90 ? -1.034 -6.992 12.116 1.00 76.56 90 GLY A O 1
ATOM 667 N N . ARG A 1 91 ? 0.791 -6.710 13.402 1.00 84.19 91 ARG A N 1
ATOM 668 C CA . ARG A 1 91 ? 0.533 -5.293 13.712 1.00 84.19 91 ARG A CA 1
ATOM 669 C C . ARG A 1 91 ? 0.671 -4.368 12.505 1.00 84.19 91 ARG A C 1
ATOM 671 O O . ARG A 1 91 ? -0.051 -3.379 12.432 1.00 84.19 91 ARG A O 1
ATOM 678 N N . ARG A 1 92 ? 1.553 -4.700 11.557 1.00 87.38 92 ARG A N 1
ATOM 679 C CA . ARG A 1 92 ? 1.710 -3.961 10.297 1.00 87.38 92 ARG A CA 1
ATOM 680 C C . ARG A 1 92 ? 1.139 -4.762 9.141 1.00 87.38 92 ARG A C 1
ATOM 682 O O . ARG A 1 92 ? 1.681 -5.811 8.776 1.00 87.38 92 ARG A O 1
ATOM 689 N N . ALA A 1 93 ? 0.078 -4.248 8.529 1.00 91.31 93 ALA A N 1
ATOM 690 C CA . ALA A 1 93 ? -0.419 -4.783 7.269 1.00 91.31 93 ALA A CA 1
ATOM 691 C C . ALA A 1 93 ? 0.525 -4.378 6.130 1.00 91.31 93 ALA A C 1
ATOM 693 O O . ALA A 1 93 ? 1.061 -3.275 6.139 1.00 91.31 93 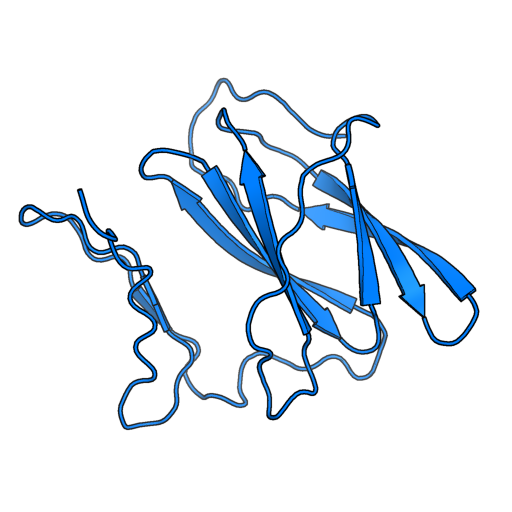ALA A O 1
ATOM 694 N N . LEU A 1 94 ? 0.721 -5.264 5.154 1.00 89.00 94 LEU A N 1
ATOM 695 C CA . LEU A 1 94 ? 1.552 -5.000 3.982 1.00 89.00 94 LEU A CA 1
ATOM 696 C C . LEU A 1 94 ? 0.722 -5.025 2.702 1.00 89.00 94 LEU A C 1
ATOM 698 O O . LEU A 1 94 ? -0.117 -5.914 2.516 1.00 89.00 94 LEU A O 1
ATOM 702 N N . TYR A 1 95 ? 1.019 -4.090 1.805 1.00 92.56 95 TYR A N 1
ATOM 703 C CA . TYR A 1 95 ? 0.386 -3.972 0.498 1.00 92.56 95 TYR A CA 1
ATOM 704 C C . TYR A 1 95 ? 1.441 -3.787 -0.583 1.00 92.56 95 TYR A C 1
ATOM 706 O O . TYR A 1 95 ? 2.477 -3.166 -0.347 1.00 92.56 95 TYR A O 1
ATOM 714 N N . ALA A 1 96 ? 1.156 -4.324 -1.764 1.00 90.31 96 ALA A N 1
ATOM 715 C CA . ALA A 1 96 ? 1.966 -4.132 -2.952 1.00 90.31 96 ALA A CA 1
ATOM 716 C C . ALA A 1 96 ? 1.107 -3.768 -4.160 1.00 90.31 96 ALA A C 1
ATOM 718 O O . ALA A 1 96 ? -0.030 -4.232 -4.277 1.00 90.31 96 ALA A O 1
ATOM 719 N N . PHE A 1 97 ? 1.670 -2.982 -5.066 1.00 89.62 97 PHE A N 1
ATOM 720 C CA . PHE A 1 97 ? 1.126 -2.745 -6.400 1.00 89.62 97 PHE A CA 1
ATOM 721 C C . PHE A 1 97 ? 2.268 -2.668 -7.408 1.00 89.62 97 PHE A C 1
ATOM 723 O O . PHE A 1 97 ? 3.403 -2.342 -7.053 1.00 89.62 97 PHE A O 1
ATOM 730 N N . ASP A 1 98 ? 1.934 -2.968 -8.658 1.00 86.06 98 ASP A N 1
ATOM 731 C CA . ASP A 1 98 ? 2.876 -2.917 -9.766 1.00 86.06 98 ASP A CA 1
ATOM 732 C C . ASP A 1 98 ? 2.566 -1.707 -10.640 1.00 86.06 98 ASP A C 1
ATOM 734 O O . ASP A 1 98 ? 1.403 -1.365 -10.880 1.00 86.06 98 ASP A O 1
ATOM 738 N N . LEU A 1 99 ? 3.622 -1.098 -11.152 1.00 79.94 99 LEU A N 1
ATOM 739 C CA . LEU A 1 99 ? 3.588 -0.075 -12.176 1.00 79.94 99 LEU A CA 1
ATOM 740 C C . LEU A 1 99 ? 4.184 -0.670 -13.450 1.00 79.94 99 LEU A C 1
ATOM 742 O O . LEU A 1 99 ? 5.276 -1.243 -13.435 1.00 79.94 99 LEU A O 1
ATOM 746 N N . ALA A 1 100 ? 3.448 -0.535 -14.553 1.00 77.00 100 ALA A N 1
ATOM 747 C CA . ALA A 1 100 ? 3.887 -1.024 -15.858 1.00 77.00 100 ALA A CA 1
ATOM 748 C C . ALA A 1 100 ? 5.131 -0.280 -16.364 1.00 77.00 100 ALA A C 1
ATOM 750 O O . ALA A 1 100 ? 5.970 -0.864 -17.040 1.00 77.00 100 ALA A O 1
ATOM 751 N N . GLU A 1 101 ? 5.251 0.997 -16.006 1.00 75.56 101 GLU A N 1
ATOM 752 C CA . GLU A 1 101 ? 6.359 1.860 -16.387 1.00 75.56 101 GLU A CA 1
ATOM 753 C C . GLU A 1 101 ? 6.918 2.566 -15.153 1.00 75.56 101 GLU A C 1
ATOM 755 O O . GLU A 1 101 ? 6.165 2.848 -14.207 1.00 75.56 101 GLU A O 1
ATOM 760 N N . PRO A 1 102 ? 8.218 2.895 -15.155 1.00 76.12 102 PRO A N 1
ATOM 761 C CA . PRO A 1 102 ? 8.801 3.595 -14.036 1.00 76.12 102 PRO A CA 1
ATOM 762 C C . PRO A 1 102 ? 8.108 4.941 -13.781 1.00 76.12 102 PRO A C 1
ATOM 764 O O . PRO A 1 102 ? 8.037 5.790 -14.671 1.00 76.12 102 PRO A O 1
ATOM 767 N N . THR A 1 103 ? 7.595 5.142 -12.564 1.00 79.81 103 THR A N 1
ATOM 768 C CA . THR A 1 103 ? 6.782 6.320 -12.206 1.00 79.81 103 THR A CA 1
ATOM 769 C C . THR A 1 103 ? 7.309 6.972 -10.931 1.00 79.81 103 THR A C 1
ATOM 771 O O . THR A 1 103 ? 7.622 6.282 -9.969 1.00 79.81 103 THR A O 1
ATOM 774 N N . ALA A 1 104 ? 7.399 8.300 -10.918 1.00 83.62 104 ALA A N 1
ATOM 775 C CA . ALA A 1 104 ? 7.858 9.081 -9.770 1.00 83.62 104 ALA A CA 1
ATOM 776 C C . ALA A 1 104 ? 6.695 9.783 -9.047 1.00 83.62 104 ALA A C 1
ATOM 778 O O . ALA A 1 104 ? 5.567 9.867 -9.547 1.00 83.62 104 ALA A O 1
ATOM 779 N N . GLY A 1 105 ? 6.982 10.370 -7.886 1.00 85.75 105 GLY A N 1
ATOM 780 C CA . GLY A 1 105 ? 6.042 11.220 -7.152 1.00 85.75 105 GLY A CA 1
ATOM 781 C C . GLY A 1 105 ? 5.292 10.479 -6.050 1.00 85.75 105 GLY A C 1
ATOM 782 O O . GLY A 1 105 ? 5.884 9.696 -5.309 1.00 85.75 105 GLY A O 1
ATOM 783 N N . ARG A 1 106 ? 3.998 10.772 -5.878 1.00 89.69 106 ARG A N 1
ATOM 784 C CA . ARG A 1 106 ? 3.190 10.209 -4.784 1.00 89.69 106 ARG A CA 1
ATOM 785 C C . ARG A 1 106 ? 1.888 9.613 -5.288 1.00 89.69 106 ARG A C 1
ATOM 787 O O . ARG A 1 106 ? 1.200 10.210 -6.108 1.00 89.69 106 ARG A O 1
ATOM 794 N N . VAL A 1 107 ? 1.528 8.453 -4.761 1.00 93.19 107 VAL A N 1
ATOM 795 C CA . VAL A 1 107 ? 0.205 7.865 -4.984 1.00 93.19 107 VAL A CA 1
ATOM 796 C C . VAL A 1 107 ? -0.758 8.331 -3.906 1.00 93.19 107 VAL A C 1
ATOM 798 O O . VAL A 1 107 ? -0.366 8.570 -2.763 1.00 93.19 107 VAL A O 1
ATOM 801 N N . THR A 1 108 ? -2.028 8.444 -4.274 1.00 96.38 108 THR A N 1
ATOM 802 C CA . THR A 1 108 ? -3.115 8.722 -3.338 1.00 96.38 108 THR A CA 1
ATOM 803 C C . THR A 1 108 ? -3.690 7.402 -2.847 1.00 96.38 108 THR A C 1
ATOM 805 O O . THR A 1 108 ? -4.073 6.547 -3.650 1.00 96.38 108 THR A O 1
ATOM 808 N N . VAL A 1 109 ? -3.758 7.232 -1.533 1.00 97.12 109 VAL A N 1
ATOM 809 C CA . VAL A 1 109 ? -4.195 6.005 -0.871 1.00 97.12 109 VAL A CA 1
ATOM 810 C C . VAL A 1 109 ? -5.454 6.285 -0.073 1.00 97.12 109 VAL A C 1
ATOM 812 O O . VAL A 1 109 ? -5.489 7.173 0.771 1.00 97.12 109 VAL A O 1
ATOM 815 N N . THR A 1 110 ? -6.496 5.500 -0.309 1.00 97.81 110 THR A N 1
ATOM 816 C CA . THR A 1 110 ? -7.693 5.522 0.527 1.00 97.81 110 THR A CA 1
ATOM 817 C C . THR A 1 110 ? -7.559 4.452 1.596 1.00 97.81 110 THR A C 1
ATOM 819 O O . THR A 1 110 ? -7.391 3.267 1.285 1.00 97.81 110 THR A O 1
ATOM 822 N N . VAL A 1 111 ? -7.657 4.864 2.854 1.00 96.88 111 VAL A N 1
ATOM 823 C CA . VAL A 1 111 ? -7.514 3.998 4.026 1.00 96.88 111 VAL A CA 1
ATOM 824 C C . VAL A 1 111 ? -8.768 4.022 4.888 1.00 96.88 111 VAL A C 1
ATOM 826 O O . VAL A 1 111 ? -9.524 4.991 4.893 1.00 96.88 111 VAL A O 1
ATOM 829 N N . VAL A 1 112 ? -8.979 2.954 5.650 1.00 95.81 112 VAL A N 1
ATOM 830 C CA . VAL A 1 112 ? -9.975 2.886 6.722 1.00 95.81 112 VAL A CA 1
ATOM 831 C C . VAL A 1 112 ? -9.256 2.903 8.065 1.00 95.81 112 VAL A C 1
ATOM 833 O O . VAL A 1 112 ? -8.385 2.065 8.311 1.00 95.81 112 VAL A O 1
ATOM 836 N N . ARG A 1 113 ? -9.667 3.829 8.939 1.00 91.06 113 ARG A N 1
ATOM 837 C CA . ARG A 1 113 ? -9.205 3.968 10.326 1.00 91.06 113 ARG A CA 1
ATOM 838 C C . ARG A 1 113 ? -10.400 3.824 11.261 1.00 91.06 113 ARG A C 1
ATOM 840 O O . ARG A 1 113 ? -11.255 4.709 11.343 1.00 91.06 113 ARG A O 1
ATOM 847 N N . GLY A 1 114 ? -10.509 2.681 11.935 1.00 86.94 114 GLY A N 1
ATOM 848 C CA . GLY A 1 114 ? -11.711 2.350 12.702 1.00 86.94 114 GLY A CA 1
ATOM 849 C C . GLY A 1 114 ? -12.958 2.344 11.807 1.00 86.94 114 GLY A C 1
ATOM 850 O O . GLY A 1 114 ? -13.118 1.448 10.982 1.00 86.94 114 GLY A O 1
ATOM 851 N N . ARG A 1 115 ? -13.836 3.345 11.966 1.00 88.00 115 ARG A N 1
ATOM 852 C CA . ARG A 1 115 ? -15.065 3.515 11.162 1.00 88.00 115 ARG A CA 1
ATOM 853 C C . ARG A 1 115 ? -14.988 4.638 10.122 1.00 88.00 115 ARG A C 1
ATOM 855 O O . ARG A 1 115 ? -15.936 4.809 9.363 1.00 88.00 115 ARG A O 1
ATOM 862 N N . ALA A 1 116 ? -13.898 5.402 10.090 1.00 92.44 116 ALA A N 1
ATOM 863 C CA . ALA A 1 116 ? -13.724 6.507 9.156 1.00 92.44 116 ALA A CA 1
ATOM 864 C C . ALA A 1 116 ? -12.892 6.076 7.945 1.00 92.44 116 ALA A C 1
ATOM 866 O O . ALA A 1 116 ? -11.999 5.234 8.056 1.00 92.44 116 ALA A O 1
ATOM 867 N N . THR A 1 117 ? -13.171 6.691 6.799 1.00 95.0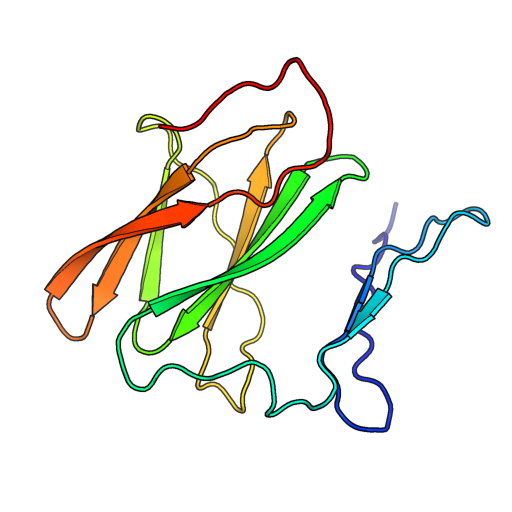0 117 THR A N 1
ATOM 868 C CA . THR A 1 117 ? -12.303 6.617 5.620 1.00 95.00 117 THR A CA 1
ATOM 869 C C . THR A 1 117 ? -11.469 7.887 5.556 1.00 95.00 117 THR A C 1
ATOM 871 O O . THR A 1 117 ? -11.965 8.962 5.892 1.00 95.00 117 THR A O 1
ATOM 874 N N . ALA A 1 118 ? -10.217 7.772 5.137 1.00 93.88 118 ALA A N 1
ATOM 875 C CA . ALA A 1 118 ? -9.351 8.915 4.918 1.00 93.88 118 ALA A CA 1
ATOM 876 C C . ALA A 1 118 ? -8.514 8.756 3.652 1.00 93.88 118 ALA A C 1
ATOM 878 O O . ALA A 1 118 ? -8.331 7.648 3.141 1.00 93.88 118 ALA A O 1
ATOM 879 N N . THR A 1 119 ? -8.009 9.889 3.181 1.00 95.81 119 THR A N 1
ATOM 880 C CA . THR A 1 119 ? -7.071 9.973 2.069 1.00 95.81 119 THR A CA 1
ATOM 881 C C . THR A 1 119 ? -5.687 10.269 2.618 1.00 95.81 119 THR A C 1
ATOM 883 O O . THR A 1 119 ? -5.515 11.209 3.386 1.00 95.81 119 THR A O 1
ATOM 886 N N . GLU A 1 120 ? -4.726 9.458 2.209 1.00 94.00 120 GLU A N 1
ATOM 887 C CA . GLU A 1 120 ? -3.316 9.542 2.564 1.00 94.00 120 GLU A CA 1
ATOM 888 C C . GLU A 1 120 ? -2.464 9.524 1.294 1.00 94.00 120 GLU A C 1
ATOM 890 O O . GLU A 1 120 ? -2.959 9.256 0.195 1.00 94.00 120 GLU A O 1
ATOM 895 N N . HIS A 1 121 ? -1.165 9.778 1.438 1.00 91.56 121 HIS A N 1
ATOM 896 C CA . HIS A 1 121 ? -0.228 9.740 0.321 1.00 91.56 121 HIS A CA 1
ATOM 897 C C . HIS A 1 121 ? 0.997 8.892 0.645 1.00 91.56 121 HIS A C 1
ATOM 899 O O . HIS A 1 121 ? 1.536 8.951 1.747 1.00 91.56 121 HIS A O 1
ATOM 905 N N . VAL A 1 122 ? 1.462 8.133 -0.346 1.00 89.19 122 VAL A N 1
ATOM 906 C CA . VAL A 1 122 ? 2.696 7.343 -0.257 1.00 89.19 122 VAL A CA 1
ATOM 907 C C . VAL A 1 122 ? 3.635 7.804 -1.356 1.00 89.19 122 VAL A C 1
ATOM 909 O O . VAL A 1 122 ? 3.260 7.833 -2.528 1.00 89.19 122 VAL A O 1
ATOM 912 N N . VAL A 1 123 ? 4.850 8.183 -0.967 1.00 85.31 123 VAL A N 1
ATOM 913 C CA . VAL A 1 123 ? 5.915 8.533 -1.910 1.00 85.31 123 VAL A CA 1
ATOM 914 C C . VAL A 1 123 ? 6.418 7.254 -2.572 1.00 85.31 123 VAL A C 1
ATOM 916 O O . VAL A 1 123 ? 6.715 6.275 -1.886 1.00 85.31 123 VAL A O 1
ATOM 919 N N . LEU A 1 124 ? 6.496 7.268 -3.899 1.00 82.56 124 LEU A N 1
ATOM 920 C CA . LEU A 1 124 ? 7.122 6.208 -4.676 1.00 82.56 124 LEU A CA 1
ATOM 921 C C . LEU A 1 124 ? 8.635 6.313 -4.474 1.00 82.56 124 LEU A C 1
ATOM 923 O O . LEU A 1 124 ? 9.216 7.371 -4.701 1.00 82.56 124 LEU A O 1
ATOM 927 N N . MET A 1 125 ? 9.267 5.242 -3.991 1.00 70.00 125 MET A N 1
ATOM 928 C CA . MET A 1 125 ? 10.725 5.214 -3.859 1.00 70.00 125 MET A CA 1
ATOM 929 C C . MET A 1 125 ? 11.348 5.173 -5.257 1.00 70.00 125 MET A C 1
ATOM 931 O O . MET A 1 125 ? 11.212 4.173 -5.960 1.00 70.00 125 MET A O 1
ATOM 935 N N . ASP A 1 126 ? 11.984 6.268 -5.667 1.00 65.19 126 ASP A N 1
ATOM 936 C CA . ASP A 1 126 ? 12.521 6.425 -7.016 1.00 65.19 126 ASP A CA 1
ATOM 937 C C . ASP A 1 126 ? 13.587 5.367 -7.362 1.00 65.19 126 ASP A C 1
ATOM 939 O O . ASP A 1 126 ? 14.534 5.125 -6.615 1.00 65.19 126 ASP A O 1
ATOM 943 N N . GLY A 1 127 ? 13.461 4.786 -8.558 1.00 50.50 127 GLY A N 1
ATOM 944 C CA . GLY A 1 127 ? 14.595 4.292 -9.343 1.00 50.50 127 GLY A CA 1
ATOM 945 C C . GLY A 1 127 ? 15.096 5.410 -10.261 1.00 50.50 127 GLY A C 1
ATOM 946 O O . GLY A 1 127 ? 14.299 5.988 -10.990 1.00 50.50 127 GLY A O 1
ATOM 947 N N . ASP A 1 128 ? 16.382 5.723 -10.206 1.00 48.00 128 ASP A N 1
ATOM 948 C CA . ASP A 1 128 ? 17.061 6.869 -10.830 1.00 48.00 128 ASP A CA 1
ATOM 949 C C . ASP A 1 128 ? 16.983 6.907 -12.377 1.00 48.00 128 ASP A C 1
ATOM 951 O O . ASP A 1 128 ? 17.884 6.434 -13.066 1.00 48.00 128 ASP A O 1
ATOM 955 N N . LEU A 1 129 ? 15.892 7.436 -12.955 1.00 53.19 129 LEU A N 1
ATOM 956 C CA . LEU A 1 129 ? 15.760 7.641 -14.4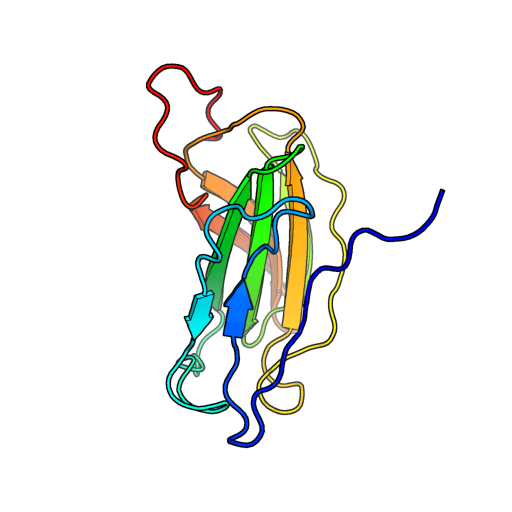06 1.00 53.19 129 LEU A CA 1
ATOM 957 C C . LEU A 1 129 ? 15.053 8.971 -14.709 1.00 53.19 129 LEU A C 1
ATOM 959 O O . LEU A 1 129 ? 13.895 9.176 -14.361 1.00 53.19 129 LEU A O 1
ATOM 963 N N . GLN A 1 130 ? 15.751 9.871 -15.402 1.00 51.69 130 GLN A N 1
ATOM 964 C CA . GLN A 1 130 ? 15.401 11.285 -15.617 1.00 51.69 130 GLN A CA 1
ATOM 965 C C . GLN A 1 130 ? 14.084 11.562 -16.385 1.00 51.69 130 GLN A C 1
ATOM 967 O O . GLN A 1 130 ? 13.724 12.727 -16.539 1.00 51.69 130 GLN A O 1
ATOM 972 N N . HIS A 1 131 ? 13.341 10.561 -16.880 1.00 57.56 131 HIS A N 1
ATOM 973 C CA . HIS A 1 131 ? 12.165 10.739 -17.763 1.00 57.56 131 HIS A CA 1
ATOM 974 C C . HIS A 1 131 ? 10.954 9.868 -17.359 1.00 57.56 131 HIS A C 1
ATOM 976 O O . HIS A 1 131 ? 10.389 9.156 -18.188 1.00 57.56 131 HIS A O 1
ATOM 982 N N . LYS A 1 132 ? 10.549 9.890 -16.084 1.00 66.75 132 LYS A N 1
ATOM 983 C CA . LYS A 1 132 ? 9.398 9.106 -15.597 1.00 66.75 132 LYS A CA 1
ATOM 984 C C . LYS A 1 132 ? 8.060 9.834 -15.743 1.00 66.75 132 LYS A C 1
ATOM 986 O O . LYS A 1 132 ? 7.970 11.047 -15.540 1.00 66.75 132 LYS A O 1
ATOM 991 N N . ALA A 1 133 ? 6.994 9.067 -15.988 1.00 73.69 133 ALA A N 1
ATOM 992 C CA . ALA A 1 133 ? 5.635 9.513 -15.681 1.00 73.69 133 ALA A CA 1
ATOM 993 C C . ALA A 1 133 ? 5.538 9.875 -14.184 1.00 73.69 133 ALA A C 1
ATOM 995 O O . ALA A 1 133 ? 6.311 9.373 -13.367 1.00 73.69 133 ALA A O 1
ATOM 996 N N . SER A 1 134 ? 4.608 10.752 -13.797 1.00 82.50 134 SER A N 1
ATOM 997 C CA . SER A 1 134 ? 4.516 11.220 -12.407 1.00 82.50 134 SER A CA 1
ATOM 998 C C . SER A 1 134 ? 3.096 11.167 -11.857 1.00 82.50 134 SER A C 1
ATOM 1000 O O . SER A 1 134 ? 2.152 11.650 -12.490 1.00 82.50 134 SER A O 1
ATOM 1002 N N . CYS A 1 135 ? 2.967 10.611 -10.654 1.00 85.44 135 CYS A N 1
ATOM 1003 C CA . CYS A 1 135 ? 1.776 10.723 -9.820 1.00 85.44 135 CYS A CA 1
ATOM 1004 C C . CYS A 1 135 ? 1.871 11.983 -8.950 1.00 85.44 135 CYS A C 1
ATOM 1006 O O . CYS A 1 135 ? 2.911 12.226 -8.324 1.00 85.44 135 CYS A O 1
ATOM 1008 N N . ARG A 1 136 ? 0.799 12.778 -8.917 1.00 77.88 136 ARG A N 1
ATOM 1009 C CA . ARG A 1 136 ? 0.698 14.016 -8.133 1.00 77.88 136 ARG A CA 1
ATOM 1010 C C . ARG A 1 136 ? -0.323 13.891 -7.011 1.00 77.88 136 ARG A C 1
ATOM 10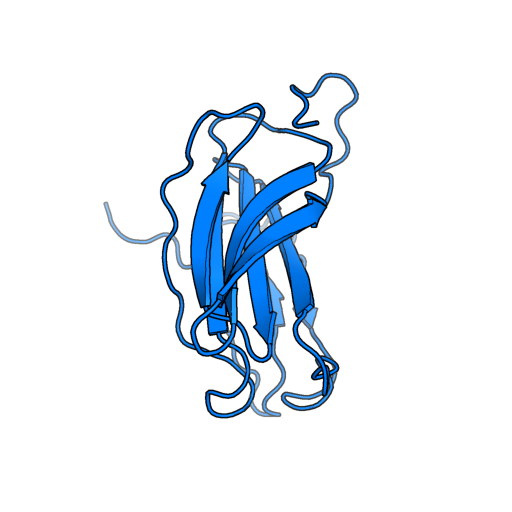12 O O . ARG A 1 136 ? -1.376 13.255 -7.240 1.00 77.88 136 ARG A O 1
#

Sequence (136 aa):
MRSGDCARASSADGRFCSGSAAAVGGLTSTSCFPERRSAPFSIHPALIPLLGTYTFAEVHVFGADHEIVRSVTCNGRPFVIRRLPPLLDGRRALYAFDLAEPTAGRVTVTVVRGRATATEHVVLMDGDLQHKASCR

Radius of gyration: 15.41 Å; chains: 1; bounding box: 40×35×35 Å